Protein AF-M5BHX8-F1 (afdb_monomer)

Foldseek 3Di:
DVVVLVVLCQLLDPPHPLVVVLVVLVVLLVVLVVVLVVVVVVLVVLVVVLVVLVVVLVVLVVVLVVLCVVDPDQALVVLVVLLVVLVVVLVVVPDDPVVNVVSVVVNVVSVVNSVSNVCSVVSVVVSVVSVVVSVVSVVVNPDVVSVVSVVSSVVSVVSSVVSVVSNVVSVVD

Structure (mmCIF, N/CA/C/O backbone):
data_AF-M5BHX8-F1
#
_entry.id   AF-M5BHX8-F1
#
loop_
_atom_site.group_PDB
_atom_site.id
_atom_site.type_symbol
_atom_site.label_atom_id
_atom_site.label_alt_id
_atom_site.label_comp_id
_atom_site.label_asym_id
_atom_site.label_entity_id
_atom_site.label_seq_id
_atom_site.pdbx_PDB_ins_code
_atom_site.Cartn_x
_atom_site.Cartn_y
_atom_site.Cartn_z
_atom_site.occupancy
_atom_site.B_iso_or_equiv
_atom_site.auth_seq_id
_atom_site.auth_comp_id
_atom_site.auth_asym_id
_atom_site.auth_atom_id
_atom_site.pdbx_PDB_model_num
ATOM 1 N N . MET A 1 1 ? 40.281 -12.909 -56.634 1.00 53.28 1 MET A N 1
ATOM 2 C CA . MET A 1 1 ? 40.437 -12.473 -55.226 1.00 53.28 1 MET A CA 1
ATOM 3 C C . MET A 1 1 ? 40.506 -10.954 -55.082 1.00 53.28 1 MET A C 1
ATOM 5 O O . MET A 1 1 ? 39.699 -10.431 -54.333 1.00 53.28 1 MET A O 1
ATOM 9 N N . GLN A 1 2 ? 41.358 -10.223 -55.818 1.00 57.16 2 GLN A N 1
ATOM 10 C CA . GLN A 1 2 ? 41.473 -8.758 -55.655 1.00 57.16 2 GLN A CA 1
ATOM 11 C C . GLN A 1 2 ? 40.186 -7.947 -55.938 1.00 57.16 2 GLN A C 1
ATOM 13 O O . GLN A 1 2 ? 39.950 -6.956 -55.253 1.00 57.16 2 GLN A O 1
ATOM 18 N N . SER A 1 3 ? 39.331 -8.357 -56.887 1.00 64.75 3 SER A N 1
ATOM 19 C CA . SER A 1 3 ? 38.063 -7.645 -57.154 1.00 64.75 3 SER A CA 1
ATOM 20 C C . SER A 1 3 ? 37.048 -7.775 -56.017 1.00 64.75 3 SER A C 1
ATOM 22 O O . SER A 1 3 ? 36.462 -6.774 -55.636 1.00 64.75 3 SER A O 1
ATOM 24 N N . ALA A 1 4 ? 36.906 -8.963 -55.419 1.00 64.88 4 ALA A N 1
ATOM 25 C CA . ALA A 1 4 ? 35.968 -9.201 -54.316 1.00 64.88 4 ALA A CA 1
ATOM 26 C C . ALA A 1 4 ? 36.364 -8.441 -53.036 1.00 64.88 4 ALA A C 1
ATOM 28 O O . ALA A 1 4 ? 35.507 -7.928 -52.324 1.00 64.88 4 ALA A O 1
ATOM 29 N N . VAL A 1 5 ? 37.671 -8.319 -52.770 1.00 63.72 5 VAL A N 1
ATOM 30 C CA . VAL A 1 5 ? 38.190 -7.516 -51.649 1.00 63.72 5 VAL A CA 1
ATOM 31 C C . VAL A 1 5 ? 37.932 -6.025 -51.890 1.00 63.72 5 VAL A C 1
ATOM 33 O O . VAL A 1 5 ? 37.442 -5.340 -50.998 1.00 63.72 5 VAL A O 1
ATOM 36 N N . LYS A 1 6 ? 38.164 -5.521 -53.111 1.00 64.94 6 LYS A N 1
ATOM 37 C CA . LYS A 1 6 ? 37.835 -4.131 -53.472 1.00 64.94 6 LYS A CA 1
ATOM 38 C C . LYS A 1 6 ? 36.339 -3.827 -53.377 1.00 64.94 6 LYS A C 1
ATOM 40 O O . LYS A 1 6 ? 35.988 -2.749 -52.912 1.00 64.94 6 LYS A O 1
ATOM 45 N N . GLU A 1 7 ? 35.477 -4.753 -53.784 1.00 66.69 7 GLU A N 1
ATOM 46 C CA . GLU A 1 7 ? 34.019 -4.620 -53.668 1.00 66.69 7 GLU A CA 1
ATOM 47 C C . GLU A 1 7 ? 33.567 -4.584 -52.203 1.00 66.69 7 GLU A C 1
ATOM 49 O O . GLU A 1 7 ? 32.780 -3.719 -51.827 1.00 66.69 7 GLU A O 1
ATOM 54 N N . LYS A 1 8 ? 34.137 -5.450 -51.352 1.00 64.75 8 LYS A N 1
ATOM 55 C CA . LYS A 1 8 ? 33.850 -5.484 -49.910 1.00 64.75 8 LYS A CA 1
ATOM 56 C C . LYS A 1 8 ? 34.345 -4.227 -49.185 1.00 64.75 8 LYS A C 1
ATOM 58 O O . LYS A 1 8 ? 33.646 -3.676 -48.340 1.00 64.75 8 LYS A O 1
ATOM 63 N N . ILE A 1 9 ? 35.516 -3.710 -49.556 1.00 65.12 9 ILE A N 1
ATOM 64 C CA . ILE A 1 9 ? 36.032 -2.434 -49.036 1.00 65.12 9 ILE A CA 1
ATOM 65 C C . ILE A 1 9 ? 35.182 -1.254 -49.535 1.00 65.12 9 ILE A C 1
ATOM 67 O O . ILE A 1 9 ? 34.925 -0.321 -48.776 1.00 65.12 9 ILE A O 1
ATOM 71 N N . ALA A 1 10 ? 34.697 -1.287 -50.781 1.00 66.75 10 ALA A N 1
ATOM 72 C CA . ALA A 1 10 ? 33.803 -0.261 -51.316 1.00 66.75 10 ALA A CA 1
ATOM 73 C C . ALA A 1 10 ? 32.434 -0.265 -50.614 1.00 66.75 10 ALA A C 1
ATOM 75 O O . ALA A 1 10 ? 31.911 0.807 -50.304 1.00 66.75 10 ALA A O 1
ATOM 76 N N . SER A 1 11 ? 31.886 -1.442 -50.286 1.00 65.94 11 SER A N 1
ATOM 77 C CA . SER A 1 11 ? 30.623 -1.556 -49.546 1.00 65.94 11 SER A CA 1
ATOM 78 C C . SER A 1 11 ? 30.734 -1.147 -48.073 1.00 65.94 11 SER A C 1
ATOM 80 O O . SER A 1 11 ? 29.753 -0.677 -47.500 1.00 65.94 11 SER A O 1
ATOM 82 N N . LEU A 1 12 ? 31.919 -1.306 -47.471 1.00 65.12 12 LEU A N 1
ATOM 83 C CA . LEU A 1 12 ? 32.250 -0.904 -46.093 1.00 65.12 12 LEU A CA 1
ATOM 84 C C . LEU A 1 12 ? 32.796 0.534 -45.988 1.00 65.12 12 LEU A C 1
ATOM 86 O O . LEU A 1 12 ? 33.006 1.042 -44.883 1.00 65.12 12 LEU A O 1
ATOM 90 N N . GLY A 1 13 ? 33.038 1.185 -47.129 1.00 64.69 13 GLY A N 1
ATOM 91 C CA . GLY A 1 13 ? 33.568 2.539 -47.225 1.00 64.69 13 GLY A CA 1
ATOM 92 C C . GLY A 1 13 ? 32.562 3.625 -46.828 1.00 64.69 13 GLY A C 1
ATOM 93 O O . GLY A 1 13 ? 31.383 3.377 -46.588 1.00 64.69 13 GLY A O 1
ATOM 94 N N . LYS A 1 14 ? 33.028 4.879 -46.795 1.00 60.38 14 LYS A N 1
ATOM 95 C CA . LYS A 1 14 ? 32.291 6.048 -46.265 1.00 60.38 14 LYS A CA 1
ATOM 96 C C . LYS A 1 14 ? 30.910 6.296 -46.909 1.00 60.38 14 LYS A C 1
ATOM 98 O O . LYS A 1 14 ? 30.052 6.872 -46.249 1.00 60.38 14 LYS A O 1
ATOM 103 N N . ASN A 1 15 ? 30.692 5.832 -48.140 1.00 65.38 15 ASN A N 1
ATOM 104 C CA . ASN A 1 15 ? 29.431 5.960 -48.888 1.00 65.38 15 ASN A CA 1
ATOM 105 C C . ASN A 1 15 ? 28.855 4.590 -49.304 1.00 65.38 15 ASN A C 1
ATOM 107 O O . ASN A 1 15 ? 28.114 4.504 -50.277 1.00 65.38 15 ASN A O 1
ATOM 111 N N . GLY A 1 16 ? 29.277 3.508 -48.646 1.00 71.75 16 GLY A N 1
ATOM 112 C CA . GLY A 1 16 ? 28.784 2.165 -48.930 1.00 71.75 16 GLY A CA 1
ATOM 113 C C . GLY A 1 16 ? 27.515 1.828 -48.134 1.00 71.75 16 GLY A C 1
ATOM 114 O O . GLY A 1 16 ? 27.295 2.404 -47.062 1.00 71.75 16 GLY A O 1
ATOM 115 N N . PRO A 1 17 ? 26.707 0.858 -48.599 1.00 77.19 17 PRO A N 1
ATOM 116 C CA . PRO A 1 17 ? 25.450 0.457 -47.959 1.00 77.19 17 PRO A CA 1
ATOM 117 C C . PRO A 1 17 ? 25.620 0.012 -46.496 1.00 77.19 17 PRO A C 1
ATOM 119 O O . PRO A 1 17 ? 24.718 0.198 -45.683 1.00 77.19 17 PRO A O 1
ATOM 122 N N . ALA A 1 18 ? 26.790 -0.512 -46.113 1.00 76.19 18 ALA A N 1
ATOM 123 C CA . ALA A 1 18 ? 27.065 -0.866 -44.720 1.00 76.19 18 ALA A CA 1
ATOM 124 C C . ALA A 1 18 ? 27.211 0.371 -43.813 1.00 76.19 18 ALA A C 1
ATOM 126 O O . ALA A 1 18 ? 26.825 0.335 -42.64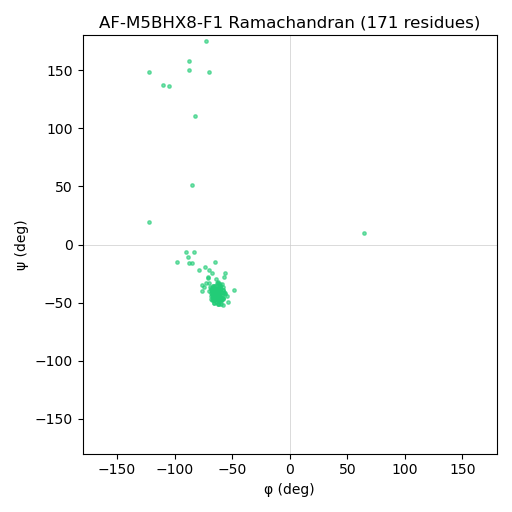4 1.00 76.19 18 ALA A O 1
ATOM 127 N N . ASN A 1 19 ? 27.739 1.485 -44.334 1.00 78.81 19 ASN A N 1
ATOM 128 C CA . ASN A 1 19 ? 27.863 2.726 -43.570 1.00 78.81 19 ASN A CA 1
ATOM 129 C C . ASN A 1 19 ? 26.517 3.457 -43.444 1.00 78.81 19 ASN A C 1
ATOM 131 O O . ASN A 1 19 ? 26.236 4.034 -42.395 1.00 78.81 19 ASN A O 1
ATOM 135 N N . GLU A 1 20 ? 25.668 3.389 -44.472 1.00 83.38 20 GLU A N 1
ATOM 136 C CA . GLU A 1 20 ? 24.277 3.860 -44.406 1.00 83.38 20 GLU A CA 1
ATOM 137 C C . GLU A 1 20 ? 23.491 3.073 -43.353 1.00 83.38 20 GLU A C 1
ATOM 139 O O . GLU A 1 20 ? 22.976 3.673 -42.408 1.00 83.38 20 GLU A O 1
ATOM 144 N N . ARG A 1 21 ? 23.539 1.733 -43.409 1.00 82.88 21 ARG A N 1
ATOM 145 C CA . ARG A 1 21 ? 22.916 0.855 -42.407 1.00 82.88 21 ARG A CA 1
ATOM 146 C C . ARG A 1 21 ? 23.416 1.140 -40.990 1.00 82.88 21 ARG A C 1
ATOM 148 O O . ARG A 1 21 ? 22.633 1.192 -40.047 1.00 82.88 21 ARG A O 1
ATOM 155 N N . ARG A 1 22 ? 24.717 1.378 -40.819 1.00 84.94 22 ARG A N 1
ATOM 156 C CA . ARG A 1 22 ? 25.302 1.762 -39.526 1.00 84.94 22 ARG A CA 1
ATOM 157 C C . ARG A 1 22 ? 24.765 3.102 -39.014 1.00 84.94 22 ARG A C 1
ATOM 159 O O . ARG A 1 22 ? 24.570 3.249 -37.808 1.00 84.94 22 ARG A O 1
ATOM 166 N N . ASN A 1 23 ? 24.572 4.088 -39.888 1.00 87.00 23 ASN A N 1
ATOM 167 C CA . ASN A 1 23 ? 24.034 5.393 -39.500 1.00 87.00 23 ASN A CA 1
ATOM 168 C C . ASN A 1 23 ? 22.552 5.296 -39.117 1.00 87.00 23 ASN A C 1
ATOM 170 O O . ASN A 1 23 ? 22.159 5.887 -38.114 1.00 87.00 23 ASN A O 1
ATOM 174 N N . GLU A 1 24 ? 21.766 4.501 -39.847 1.00 88.62 24 GLU A N 1
ATOM 175 C CA . GLU A 1 24 ? 20.374 4.186 -39.498 1.00 88.62 24 GLU A CA 1
ATOM 176 C C . GLU A 1 24 ? 20.280 3.511 -38.125 1.00 88.62 24 GLU A C 1
ATOM 178 O O . GLU A 1 24 ? 19.566 3.996 -37.249 1.00 88.62 24 GLU A O 1
ATOM 183 N N . LEU A 1 25 ? 21.074 2.457 -37.897 1.00 89.56 25 LEU A N 1
ATOM 184 C CA . LEU A 1 25 ? 21.119 1.731 -36.623 1.00 89.56 25 LEU A CA 1
ATOM 185 C C . LEU A 1 25 ? 21.537 2.631 -35.453 1.00 89.56 25 LEU A C 1
ATOM 187 O O . LEU A 1 25 ? 20.993 2.513 -34.359 1.00 89.56 25 LEU A O 1
ATOM 191 N N . LYS A 1 26 ? 22.475 3.563 -35.664 1.00 89.06 26 LYS A N 1
ATOM 192 C CA . LYS A 1 26 ? 22.836 4.563 -34.645 1.00 89.06 26 LYS A CA 1
ATOM 193 C C . LYS A 1 26 ? 21.691 5.529 -34.349 1.00 89.06 26 LYS A C 1
ATOM 195 O O . LYS A 1 26 ? 21.443 5.807 -33.181 1.00 89.06 26 LYS A O 1
ATOM 200 N N . GLY A 1 27 ? 20.996 6.013 -35.379 1.00 91.94 27 GLY A N 1
ATOM 201 C CA . GLY A 1 27 ? 19.834 6.885 -35.206 1.00 91.94 27 GLY A CA 1
ATOM 202 C C . GLY A 1 27 ? 18.703 6.193 -34.440 1.00 91.94 27 GLY A C 1
ATOM 203 O O . GLY A 1 27 ? 18.135 6.773 -33.514 1.00 91.94 27 GLY A O 1
ATOM 204 N N . GLU A 1 28 ? 18.427 4.929 -34.767 1.00 89.31 28 GLU A N 1
ATOM 205 C CA . GLU A 1 28 ? 17.451 4.101 -34.052 1.00 89.31 28 GLU A CA 1
ATOM 206 C C . GLU A 1 28 ? 17.885 3.854 -32.597 1.00 89.31 28 GLU A C 1
ATOM 208 O O . GLU A 1 28 ? 17.081 4.000 -31.678 1.00 89.31 28 GLU A O 1
ATOM 213 N N . LEU A 1 29 ? 19.171 3.579 -32.359 1.00 90.56 29 LEU A N 1
ATOM 214 C CA . LEU A 1 29 ? 19.727 3.385 -31.019 1.00 90.56 29 LEU A CA 1
ATOM 215 C C . LEU A 1 29 ? 19.643 4.650 -30.149 1.00 90.56 29 LEU A C 1
ATOM 217 O O . LEU A 1 29 ? 19.320 4.555 -28.964 1.00 90.56 29 LEU A O 1
ATOM 221 N N . ASP A 1 30 ? 19.911 5.831 -30.706 1.00 89.62 30 ASP A N 1
ATOM 222 C CA . ASP A 1 30 ? 19.802 7.097 -29.974 1.00 89.62 30 ASP A CA 1
ATOM 223 C C . ASP A 1 30 ? 18.338 7.445 -29.658 1.00 89.62 30 ASP A C 1
ATOM 225 O O . ASP A 1 30 ? 18.033 7.901 -28.550 1.00 89.62 30 ASP A O 1
ATOM 229 N N . SER A 1 31 ? 17.412 7.143 -30.575 1.00 88.38 31 SER A N 1
ATOM 230 C CA . SER A 1 31 ? 15.970 7.257 -30.323 1.00 88.38 31 SER A CA 1
ATOM 231 C C . SER A 1 31 ? 15.514 6.317 -29.199 1.00 88.38 31 SER A C 1
ATOM 233 O O . SER A 1 31 ? 14.896 6.766 -28.229 1.00 88.38 31 SER A O 1
ATOM 235 N N . LEU A 1 32 ? 15.911 5.040 -29.260 1.00 88.81 32 LEU A N 1
ATOM 236 C CA . LEU A 1 32 ? 15.611 4.040 -28.230 1.00 88.81 32 LEU A CA 1
ATOM 237 C C . LEU A 1 32 ? 16.210 4.416 -26.872 1.00 88.81 32 LEU A C 1
ATOM 239 O O . LEU A 1 32 ? 15.545 4.256 -25.853 1.00 88.81 32 LEU A O 1
ATOM 243 N N . ARG A 1 33 ? 17.427 4.972 -26.827 1.00 87.25 33 ARG A N 1
ATOM 244 C CA . ARG A 1 33 ? 18.031 5.474 -25.578 1.00 87.25 33 ARG A CA 1
ATOM 245 C C . ARG A 1 33 ? 17.212 6.588 -24.948 1.00 87.25 33 ARG A C 1
ATOM 247 O O . ARG A 1 33 ? 17.010 6.577 -23.735 1.00 87.25 33 ARG A O 1
ATOM 254 N N . SER A 1 34 ? 16.754 7.543 -25.755 1.00 86.56 34 SER A N 1
ATOM 255 C CA . SER A 1 34 ? 15.916 8.644 -25.277 1.00 86.56 34 SER A CA 1
ATOM 256 C C . SER A 1 34 ? 14.591 8.121 -24.708 1.00 86.56 34 SER A C 1
ATOM 258 O O . SER A 1 34 ? 14.218 8.453 -23.579 1.00 86.56 34 SER A O 1
ATOM 260 N N . GLN A 1 35 ? 13.935 7.209 -25.434 1.00 85.12 35 GLN A N 1
ATOM 261 C CA . GLN A 1 35 ? 12.700 6.556 -24.992 1.00 85.12 35 GLN A CA 1
ATOM 262 C C . GLN A 1 35 ? 12.903 5.753 -23.697 1.00 85.12 35 GLN A C 1
ATOM 264 O O . GLN A 1 35 ? 12.140 5.911 -22.744 1.00 85.12 35 GLN A O 1
ATOM 269 N N . GLN A 1 36 ? 13.973 4.958 -23.610 1.00 85.00 36 GLN A N 1
ATOM 270 C CA . GLN A 1 36 ? 14.317 4.186 -22.415 1.00 85.00 36 GLN A CA 1
ATOM 271 C C . GLN A 1 36 ? 14.617 5.080 -21.204 1.00 85.00 36 GLN A C 1
ATOM 273 O O . GLN A 1 36 ? 14.227 4.739 -20.088 1.00 85.00 36 GLN A O 1
ATOM 278 N N . ALA A 1 37 ? 15.285 6.224 -21.387 1.00 84.50 37 ALA A N 1
ATOM 279 C CA . ALA A 1 37 ? 15.579 7.152 -20.294 1.00 84.50 37 ALA A CA 1
ATOM 280 C C . ALA A 1 37 ? 14.300 7.770 -19.699 1.00 84.50 37 ALA A C 1
ATOM 282 O O . ALA A 1 37 ? 14.146 7.827 -18.471 1.00 84.50 37 ALA A O 1
ATOM 283 N N . GLY A 1 38 ? 13.360 8.179 -20.558 1.00 82.00 38 GLY A N 1
ATOM 284 C CA . GLY A 1 38 ? 12.045 8.666 -20.134 1.00 82.00 38 GLY A CA 1
ATOM 285 C C . GLY A 1 38 ? 11.230 7.579 -19.429 1.00 82.00 38 GLY A C 1
ATOM 286 O O . GLY A 1 38 ? 10.772 7.779 -18.300 1.00 82.00 38 GLY A O 1
ATOM 287 N N . ALA A 1 39 ? 11.136 6.395 -20.041 1.00 83.06 39 ALA A N 1
ATOM 288 C CA . ALA A 1 39 ? 10.411 5.252 -19.490 1.00 83.06 39 ALA A CA 1
ATOM 289 C C . ALA A 1 39 ? 10.981 4.799 -18.138 1.00 83.06 39 ALA A C 1
ATOM 291 O O . ALA A 1 39 ? 10.227 4.549 -17.201 1.00 83.06 39 ALA A O 1
ATOM 292 N N . LYS A 1 40 ? 12.312 4.766 -17.983 1.00 84.06 40 LYS A N 1
ATOM 293 C CA . LYS A 1 40 ? 12.973 4.416 -16.717 1.00 84.06 40 LYS A CA 1
ATOM 294 C C . LYS A 1 40 ? 12.634 5.399 -15.599 1.00 84.06 40 LYS A C 1
ATOM 296 O O . LYS A 1 40 ? 12.420 4.974 -14.469 1.00 84.06 40 LYS A O 1
ATOM 301 N N . THR A 1 41 ? 12.576 6.695 -15.898 1.00 86.00 41 THR A N 1
ATOM 302 C CA . THR A 1 41 ? 12.235 7.722 -14.902 1.00 86.00 41 THR A CA 1
ATOM 303 C C . THR A 1 41 ? 10.789 7.570 -14.434 1.00 86.00 41 THR A C 1
ATOM 305 O O . THR A 1 41 ? 10.535 7.565 -13.230 1.00 86.00 41 THR A O 1
ATOM 308 N N . SER A 1 42 ? 9.860 7.367 -15.376 1.00 86.50 42 SER A N 1
ATOM 309 C CA . SER A 1 42 ? 8.457 7.076 -15.058 1.00 86.50 42 SER A CA 1
ATOM 310 C C . SER A 1 42 ? 8.326 5.793 -14.232 1.00 86.50 42 SER A C 1
ATOM 312 O O . SER A 1 42 ? 7.731 5.794 -13.157 1.00 86.50 42 SER A O 1
ATOM 314 N N . ARG A 1 43 ? 8.995 4.716 -14.665 1.00 87.50 43 ARG A N 1
ATOM 315 C CA . ARG A 1 43 ? 8.999 3.416 -13.986 1.00 87.50 43 ARG A CA 1
ATOM 316 C C . ARG A 1 43 ? 9.500 3.514 -12.548 1.00 87.50 43 ARG A C 1
ATOM 318 O O . ARG A 1 43 ? 8.873 2.949 -11.660 1.00 87.50 43 ARG A O 1
ATOM 325 N N . THR A 1 44 ? 10.606 4.219 -12.305 1.00 89.12 44 THR A N 1
ATOM 326 C CA . THR A 1 44 ? 11.125 4.429 -10.944 1.00 89.12 44 THR A CA 1
ATOM 327 C C . THR A 1 44 ? 10.101 5.158 -10.078 1.00 89.12 44 THR A C 1
ATOM 329 O O . THR A 1 44 ? 9.815 4.704 -8.977 1.00 89.12 44 THR A O 1
ATOM 332 N N . ARG A 1 45 ? 9.474 6.221 -10.597 1.00 91.94 45 ARG A N 1
ATOM 333 C CA . ARG A 1 45 ? 8.435 6.962 -9.868 1.00 91.94 45 ARG A CA 1
ATOM 334 C C . ARG A 1 45 ? 7.234 6.079 -9.513 1.00 91.94 45 ARG A C 1
ATOM 336 O O . ARG A 1 45 ? 6.772 6.124 -8.377 1.00 91.94 45 ARG A O 1
ATOM 343 N N . ILE A 1 46 ? 6.758 5.269 -10.459 1.00 91.75 46 ILE A N 1
ATOM 344 C CA . ILE A 1 46 ? 5.647 4.331 -10.240 1.00 91.75 46 ILE A CA 1
ATOM 345 C C . ILE A 1 46 ? 6.037 3.265 -9.208 1.00 91.75 46 ILE A C 1
ATOM 347 O O . ILE A 1 46 ? 5.236 2.934 -8.340 1.00 91.75 46 ILE A O 1
ATOM 351 N N . LEU A 1 47 ? 7.268 2.744 -9.256 1.00 91.31 47 LEU A N 1
ATOM 352 C CA . LEU A 1 47 ? 7.770 1.776 -8.274 1.00 91.31 47 LEU A CA 1
ATOM 353 C C . LEU A 1 47 ? 7.859 2.369 -6.863 1.00 91.31 47 LEU A C 1
ATOM 355 O O . LEU A 1 47 ? 7.497 1.691 -5.900 1.00 91.31 47 LEU A O 1
ATOM 359 N N . ASP A 1 48 ? 8.308 3.617 -6.738 1.00 94.56 48 ASP A N 1
ATOM 360 C CA . ASP A 1 48 ? 8.376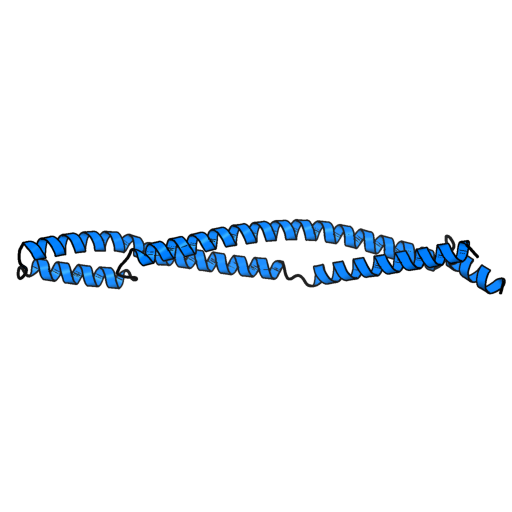 4.316 -5.455 1.00 94.56 48 ASP A CA 1
ATOM 361 C C . ASP A 1 48 ? 6.970 4.560 -4.880 1.00 94.56 48 ASP A C 1
ATOM 363 O O . ASP A 1 48 ? 6.724 4.281 -3.702 1.00 94.56 48 ASP A O 1
ATOM 367 N N . GLU A 1 49 ? 6.017 4.997 -5.714 1.00 94.50 49 GLU A N 1
ATOM 368 C CA . GLU A 1 49 ? 4.611 5.159 -5.314 1.00 94.50 49 GLU A CA 1
ATOM 369 C C . GLU A 1 49 ? 3.979 3.816 -4.924 1.00 94.50 49 GLU A C 1
ATOM 371 O O . GLU A 1 49 ? 3.330 3.709 -3.882 1.00 94.50 49 GLU A O 1
ATOM 376 N N . LEU A 1 50 ? 4.225 2.766 -5.712 1.00 95.44 50 LEU A N 1
ATOM 377 C CA . LEU A 1 50 ? 3.756 1.412 -5.440 1.00 95.44 50 LEU A CA 1
ATOM 378 C C . LEU A 1 50 ? 4.268 0.912 -4.088 1.00 95.44 50 LEU A C 1
ATOM 380 O O . LEU A 1 50 ? 3.494 0.357 -3.306 1.00 95.44 50 LEU A O 1
ATOM 384 N N . LYS A 1 51 ? 5.559 1.106 -3.803 1.00 9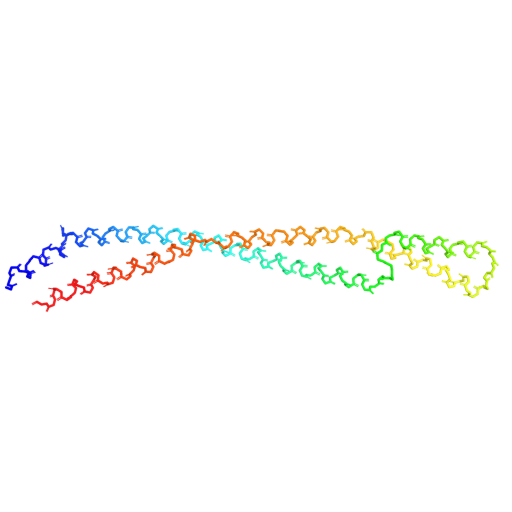5.12 51 LYS A N 1
ATOM 385 C CA . LYS A 1 51 ? 6.167 0.696 -2.537 1.00 95.12 51 LYS A CA 1
ATOM 386 C C . LYS A 1 51 ? 5.552 1.453 -1.363 1.00 95.12 51 LYS A C 1
ATOM 388 O O . LYS A 1 51 ? 5.153 0.827 -0.383 1.00 95.12 51 LYS A O 1
ATOM 393 N N . SER A 1 52 ? 5.414 2.773 -1.482 1.00 95.75 52 SER A N 1
ATOM 394 C CA . SER A 1 52 ? 4.801 3.604 -0.444 1.00 95.75 52 SER A CA 1
ATOM 395 C C . SER A 1 52 ? 3.354 3.184 -0.153 1.00 95.75 52 SER A C 1
ATOM 397 O O . SER A 1 52 ? 3.001 2.964 1.008 1.00 95.75 52 SER A O 1
ATOM 399 N N . LEU A 1 53 ? 2.541 2.967 -1.193 1.00 95.88 53 LEU A N 1
ATOM 400 C CA . LEU A 1 53 ? 1.159 2.501 -1.048 1.00 95.88 53 LEU A CA 1
ATOM 401 C C . LEU A 1 53 ? 1.074 1.095 -0.448 1.00 95.88 53 LEU A C 1
ATOM 403 O O . LEU A 1 53 ? 0.183 0.826 0.356 1.00 95.88 53 LEU A O 1
ATOM 407 N N . GLN A 1 54 ? 1.983 0.188 -0.813 1.00 94.94 54 GLN A N 1
ATOM 408 C CA . GLN A 1 54 ? 2.035 -1.155 -0.232 1.00 94.94 54 GLN A CA 1
ATOM 409 C C . GLN A 1 54 ? 2.348 -1.118 1.265 1.00 94.94 54 GLN A C 1
ATOM 411 O O . GLN A 1 54 ? 1.676 -1.805 2.036 1.00 94.94 54 GLN A O 1
ATOM 416 N N . GLU A 1 55 ? 3.322 -0.308 1.682 1.00 96.31 55 GLU A N 1
ATOM 417 C CA . GLU A 1 55 ? 3.676 -0.127 3.094 1.00 96.31 55 GLU A CA 1
ATOM 418 C C . GLU A 1 55 ? 2.516 0.497 3.885 1.00 96.31 55 GLU A C 1
ATOM 420 O O . GLU A 1 55 ? 2.151 -0.006 4.953 1.00 96.31 55 GLU A O 1
ATOM 425 N N . GLU A 1 56 ? 1.875 1.537 3.341 1.00 94.69 56 GLU A N 1
ATOM 426 C CA . GLU A 1 56 ? 0.707 2.167 3.960 1.00 94.69 56 GLU A CA 1
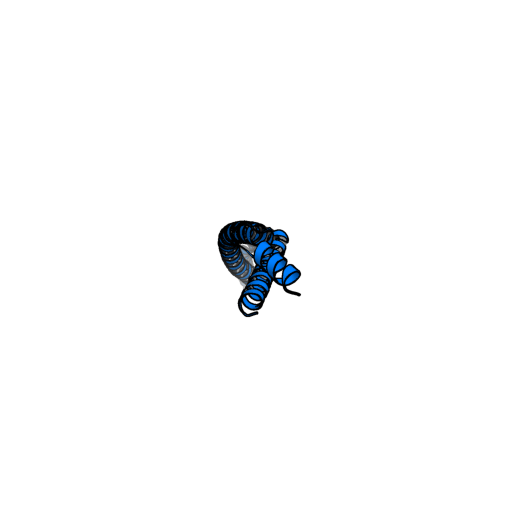ATOM 427 C C . GLU A 1 56 ? -0.464 1.183 4.086 1.00 94.69 56 GLU A C 1
ATOM 429 O O . GLU A 1 56 ? -1.072 1.060 5.153 1.00 94.69 56 GLU A O 1
ATOM 434 N N . ASN A 1 57 ? -0.766 0.441 3.019 1.00 96.38 57 ASN A N 1
ATOM 435 C CA . ASN A 1 57 ? -1.850 -0.533 3.014 1.00 96.38 57 ASN A CA 1
ATOM 436 C C . ASN A 1 57 ? -1.582 -1.677 3.999 1.00 96.38 57 ASN A C 1
ATOM 438 O O . ASN A 1 57 ? -2.465 -2.070 4.759 1.00 96.38 57 ASN A O 1
ATOM 442 N N . GLN A 1 58 ? -0.345 -2.180 4.056 1.00 96.50 58 GLN A N 1
ATOM 443 C CA . GLN A 1 58 ? 0.037 -3.206 5.023 1.00 96.50 58 GLN A CA 1
ATOM 444 C C . GLN A 1 58 ? -0.104 -2.702 6.462 1.00 96.50 58 GLN A C 1
ATOM 446 O O . GLN A 1 58 ? -0.564 -3.449 7.330 1.00 96.50 58 GLN A O 1
ATOM 451 N N . LYS A 1 59 ? 0.269 -1.444 6.722 1.00 96.50 59 LYS A N 1
ATOM 452 C CA . LYS A 1 59 ? 0.081 -0.815 8.029 1.00 96.50 59 LYS A CA 1
ATOM 453 C C . LYS A 1 59 ? -1.405 -0.731 8.388 1.00 96.50 59 LYS A C 1
ATOM 455 O O . LYS A 1 59 ? -1.784 -1.242 9.436 1.00 96.50 59 LYS A O 1
ATOM 460 N N . LYS A 1 60 ? -2.250 -0.201 7.496 1.00 95.44 60 LYS A N 1
ATOM 461 C CA . LYS A 1 60 ? -3.710 -0.127 7.702 1.00 95.44 60 LYS A CA 1
ATOM 462 C C . LYS A 1 60 ? -4.327 -1.502 7.968 1.00 95.44 60 LYS A C 1
ATOM 464 O O . LYS A 1 60 ? -5.130 -1.637 8.882 1.00 95.44 60 LYS A O 1
ATOM 469 N N . ILE A 1 61 ? -3.919 -2.537 7.230 1.00 95.75 61 ILE A N 1
ATOM 470 C CA . ILE A 1 61 ? -4.390 -3.914 7.454 1.00 95.75 61 ILE A CA 1
ATOM 471 C C . ILE A 1 61 ? -4.021 -4.402 8.859 1.00 95.75 61 ILE A C 1
ATOM 473 O O . ILE A 1 61 ? -4.872 -4.961 9.550 1.00 95.75 61 ILE A O 1
ATOM 477 N N . LYS A 1 62 ? -2.771 -4.198 9.294 1.00 96.88 62 LYS A N 1
ATOM 478 C CA . LYS A 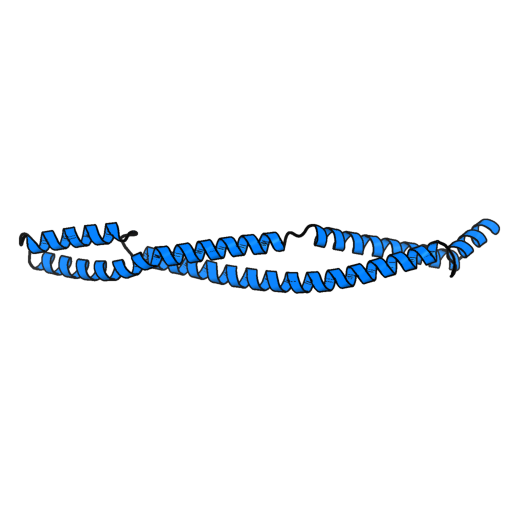1 62 ? -2.323 -4.593 10.639 1.00 96.88 62 LYS A CA 1
ATOM 479 C C . LYS A 1 62 ? -3.072 -3.826 11.728 1.00 96.88 62 LYS A C 1
ATOM 481 O O . LYS A 1 62 ? -3.507 -4.442 12.698 1.00 96.88 62 LYS A O 1
ATOM 486 N N . ASP A 1 63 ? -3.253 -2.522 11.549 1.00 93.88 63 ASP A N 1
ATOM 487 C CA . ASP A 1 63 ? -3.964 -1.661 12.495 1.00 93.88 63 ASP A CA 1
ATOM 488 C C . ASP A 1 63 ? -5.444 -2.072 12.609 1.00 93.88 63 ASP A C 1
ATOM 490 O O . ASP A 1 63 ? -5.949 -2.255 13.720 1.00 93.88 63 ASP A O 1
ATOM 494 N N . LEU A 1 64 ? -6.112 -2.344 11.481 1.00 93.94 64 LEU A N 1
ATOM 495 C CA . LEU A 1 64 ? -7.488 -2.848 11.452 1.00 93.94 64 LEU A CA 1
ATOM 496 C C . LEU A 1 64 ? -7.596 -4.229 12.116 1.00 93.94 64 LEU A C 1
ATOM 498 O O . LEU A 1 64 ? -8.504 -4.468 12.910 1.00 93.94 64 LEU A O 1
ATOM 502 N N . GLN A 1 65 ? -6.669 -5.151 11.836 1.00 93.44 65 GLN A N 1
ATOM 503 C CA . GLN A 1 65 ? -6.642 -6.472 12.477 1.00 93.44 65 GLN A CA 1
ATOM 504 C C . GLN A 1 65 ? -6.426 -6.370 13.991 1.00 93.44 65 GLN A C 1
ATOM 506 O O . GLN A 1 65 ? -7.114 -7.049 14.756 1.00 93.44 65 GLN A O 1
ATOM 511 N N . ALA A 1 66 ? -5.518 -5.499 14.436 1.00 93.62 66 ALA A N 1
ATOM 512 C CA . ALA A 1 66 ? -5.279 -5.247 15.851 1.00 93.62 66 ALA A CA 1
ATOM 513 C C . ALA A 1 66 ? -6.517 -4.648 16.534 1.00 93.62 66 ALA A C 1
ATOM 515 O O . ALA A 1 66 ? -6.860 -5.050 17.647 1.00 93.62 66 ALA A O 1
ATOM 516 N N . SER A 1 67 ? -7.218 -3.728 15.870 1.00 91.19 67 SER A N 1
ATOM 517 C CA . SER A 1 67 ? -8.457 -3.139 16.382 1.00 91.19 67 SER A CA 1
ATOM 518 C C . SER A 1 67 ? -9.596 -4.159 16.438 1.00 91.19 67 SER A C 1
ATOM 520 O O . SER A 1 67 ? -10.273 -4.257 17.462 1.00 91.19 67 SER A O 1
ATOM 522 N N . LYS A 1 68 ? -9.745 -4.999 15.407 1.00 90.31 68 LYS A N 1
ATOM 523 C CA . LYS A 1 68 ? -10.694 -6.125 15.391 1.00 90.31 68 LYS A CA 1
ATOM 524 C C . LYS A 1 68 ? -10.415 -7.153 16.485 1.00 90.31 68 LYS A C 1
ATOM 526 O O . LYS A 1 68 ? -11.356 -7.713 17.030 1.00 90.31 68 LYS A O 1
ATOM 531 N N . GLY A 1 69 ? -9.148 -7.391 16.826 1.00 90.31 69 GLY A N 1
ATOM 532 C CA . GLY A 1 69 ? -8.764 -8.298 17.913 1.00 90.31 69 GLY A CA 1
ATOM 533 C C . GLY A 1 69 ? -9.092 -7.773 19.316 1.00 90.31 69 GLY A C 1
ATOM 534 O O . GLY A 1 69 ? -9.205 -8.565 20.248 1.00 90.31 69 GLY A O 1
ATOM 535 N N . LYS A 1 70 ? -9.260 -6.453 19.481 1.00 88.94 70 LYS A N 1
ATOM 536 C CA . LYS A 1 70 ? -9.595 -5.817 20.769 1.00 88.94 70 LYS A CA 1
ATOM 537 C C . LYS A 1 70 ? -11.095 -5.753 21.047 1.00 88.94 70 LYS A C 1
ATOM 539 O O . LYS A 1 70 ? -11.477 -5.484 22.184 1.00 88.94 70 LYS A O 1
ATOM 544 N N . VAL A 1 71 ? -11.937 -5.949 20.034 1.00 89.69 71 VAL A N 1
ATOM 545 C CA . VAL A 1 71 ? -13.394 -5.887 20.181 1.00 89.69 71 VAL A CA 1
ATOM 546 C C . VAL A 1 71 ? -14.001 -7.285 20.173 1.00 89.69 71 VAL A C 1
ATOM 548 O O . VAL A 1 71 ? -13.639 -8.142 19.373 1.00 89.69 71 VAL A O 1
ATOM 551 N N . THR A 1 72 ? -14.948 -7.518 21.077 1.00 88.31 72 THR A N 1
ATOM 552 C CA . THR A 1 72 ? -15.655 -8.802 21.180 1.00 88.31 72 THR A CA 1
ATOM 553 C C . THR A 1 72 ? -16.674 -8.981 20.055 1.00 88.31 72 THR A C 1
ATOM 555 O O . THR A 1 72 ? -16.843 -10.080 19.534 1.00 88.31 72 THR A O 1
ATOM 558 N N . TYR A 1 73 ? -17.328 -7.888 19.661 1.00 89.81 73 TYR A N 1
ATOM 559 C CA . TYR A 1 73 ? -18.344 -7.859 18.616 1.00 89.81 73 TYR A CA 1
ATOM 560 C C . TYR A 1 73 ? -17.802 -7.134 17.389 1.00 89.81 73 TYR A C 1
ATOM 562 O O . TYR A 1 73 ? -17.127 -6.112 17.507 1.00 89.81 73 TYR A O 1
ATOM 570 N N . LYS A 1 74 ? -18.081 -7.688 16.209 1.00 85.19 74 LYS A N 1
ATOM 571 C CA . LYS A 1 74 ? -17.498 -7.228 14.940 1.00 85.19 74 LYS A CA 1
ATOM 572 C C . LYS A 1 74 ? -18.413 -6.288 14.164 1.00 85.19 74 LYS A C 1
ATOM 574 O O . LYS A 1 74 ? -17.942 -5.640 13.238 1.00 85.19 74 LYS A O 1
ATOM 579 N N . THR A 1 75 ? -19.692 -6.229 14.526 1.00 89.06 75 THR A N 1
ATOM 580 C CA . THR A 1 75 ? -20.686 -5.371 13.881 1.00 89.06 75 THR A CA 1
ATOM 581 C C . THR A 1 75 ? -21.324 -4.442 14.906 1.00 89.06 75 THR A C 1
ATOM 583 O O . THR A 1 75 ? -21.462 -4.786 16.082 1.00 89.06 75 THR A O 1
ATOM 586 N N . VAL A 1 76 ? -21.716 -3.249 14.457 1.00 90.94 76 VAL A N 1
ATOM 587 C CA . VAL A 1 76 ? -22.410 -2.265 15.302 1.00 90.94 76 VAL A CA 1
ATOM 588 C C . VAL A 1 76 ? -23.726 -2.844 15.823 1.00 90.94 76 VAL A C 1
ATOM 590 O O . VAL A 1 76 ? -24.062 -2.664 16.989 1.00 90.94 76 VAL A O 1
ATOM 593 N N . GLN A 1 77 ? -24.428 -3.609 14.984 1.00 91.75 77 GLN A N 1
ATOM 594 C CA . GLN A 1 77 ? -25.690 -4.251 15.338 1.00 91.75 77 GLN A CA 1
ATOM 595 C C . GLN A 1 77 ? -25.530 -5.258 16.483 1.00 91.75 77 GLN A C 1
ATOM 597 O O . GLN A 1 77 ? -26.350 -5.267 17.399 1.00 91.75 77 GLN A O 1
ATOM 602 N N . ASP A 1 78 ? -24.473 -6.072 16.473 1.00 92.56 78 ASP A N 1
ATOM 603 C CA . ASP A 1 78 ? -24.217 -7.031 17.552 1.00 92.56 78 ASP A CA 1
ATOM 604 C C . ASP A 1 78 ? -23.900 -6.323 18.874 1.00 92.56 78 ASP A C 1
ATOM 606 O O . ASP A 1 78 ? -24.406 -6.720 19.927 1.00 92.56 78 ASP A O 1
ATOM 610 N N . VAL A 1 79 ? -23.112 -5.240 18.817 1.00 93.62 79 VAL A N 1
ATOM 611 C CA . VAL A 1 79 ? -22.828 -4.396 19.989 1.00 93.62 79 VAL A CA 1
ATOM 612 C C . VAL A 1 79 ? -24.127 -3.813 20.550 1.00 93.62 79 VAL A C 1
ATOM 614 O O . VAL A 1 79 ? -24.380 -3.924 21.750 1.00 93.62 79 VAL A O 1
ATOM 617 N N . ASP A 1 80 ? -24.971 -3.240 19.691 1.00 93.75 80 ASP A N 1
ATOM 618 C CA . ASP A 1 80 ? -26.233 -2.609 20.087 1.00 93.75 80 ASP A CA 1
ATOM 619 C C . ASP A 1 80 ? -27.224 -3.623 20.675 1.00 93.75 80 ASP A C 1
ATOM 621 O O . ASP A 1 80 ? -27.868 -3.350 21.690 1.00 93.75 80 ASP A O 1
ATOM 625 N N . ASN A 1 81 ? -27.313 -4.822 20.096 1.00 96.12 81 ASN A N 1
ATOM 626 C CA . ASN A 1 81 ? -28.151 -5.901 20.619 1.00 96.12 81 ASN A CA 1
ATOM 627 C C . ASN A 1 81 ? -27.703 -6.347 22.017 1.00 96.12 81 ASN A C 1
ATOM 629 O O . ASN A 1 81 ? -28.540 -6.535 22.903 1.00 96.12 81 ASN A O 1
ATOM 633 N N . GLN A 1 82 ? -26.392 -6.489 22.237 1.00 95.31 82 GLN A N 1
ATOM 634 C CA . GLN A 1 82 ? -25.866 -6.874 23.543 1.00 95.31 82 GLN A CA 1
ATOM 635 C C . GLN A 1 82 ? -26.063 -5.771 24.590 1.00 95.31 82 GLN A C 1
ATOM 637 O O . GLN A 1 82 ? -26.410 -6.079 25.731 1.00 95.31 82 GLN A O 1
ATOM 642 N N . ILE A 1 83 ? -25.881 -4.500 24.213 1.00 95.19 83 ILE A N 1
ATOM 643 C CA . ILE A 1 83 ? -26.158 -3.358 25.095 1.00 95.19 83 ILE A CA 1
ATOM 644 C C . ILE A 1 83 ? -27.620 -3.390 25.541 1.00 95.19 83 ILE A 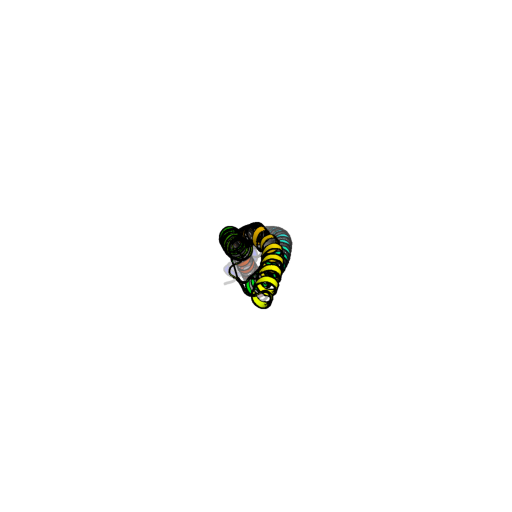C 1
ATOM 646 O O . ILE A 1 83 ? -27.872 -3.412 26.742 1.00 95.19 83 ILE A O 1
ATOM 650 N N . ARG A 1 84 ? -28.572 -3.496 24.603 1.00 96.25 84 ARG A N 1
ATOM 651 C CA . ARG A 1 84 ? -30.011 -3.553 24.923 1.00 96.25 84 ARG A CA 1
ATOM 652 C C . ARG A 1 84 ? -30.359 -4.721 25.840 1.00 96.25 84 ARG A C 1
ATOM 654 O O . ARG A 1 84 ? -31.178 -4.577 26.743 1.00 96.25 84 ARG A O 1
ATOM 661 N N . LYS A 1 85 ? -29.735 -5.882 25.622 1.00 94.81 85 LYS A N 1
ATOM 662 C CA . LYS A 1 85 ? -29.931 -7.062 26.472 1.00 94.81 85 LYS A CA 1
ATOM 663 C C . LYS A 1 85 ? -29.485 -6.799 27.911 1.00 94.81 85 LYS A C 1
ATOM 665 O O . LYS A 1 85 ? -30.228 -7.117 28.832 1.00 94.81 85 LYS A O 1
ATOM 670 N N . LEU A 1 86 ? -28.293 -6.230 28.101 1.00 94.44 86 LEU A N 1
ATOM 671 C CA . LEU A 1 86 ? -27.774 -5.906 29.433 1.00 94.44 86 LEU A CA 1
ATOM 672 C C . LEU A 1 86 ? -28.587 -4.790 30.101 1.00 94.44 86 LEU A C 1
ATOM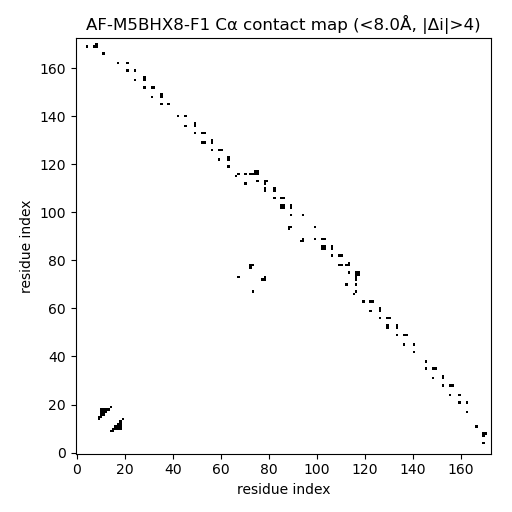 674 O O . LEU A 1 86 ? -28.879 -4.896 31.287 1.00 94.44 86 LEU A O 1
ATOM 678 N N . GLU A 1 87 ? -28.995 -3.763 29.350 1.00 94.38 87 GLU A N 1
ATOM 679 C CA . GLU A 1 87 ? -29.851 -2.678 29.851 1.00 94.38 87 GLU A CA 1
ATOM 680 C C . GLU A 1 87 ? -31.198 -3.233 30.346 1.00 94.38 87 GLU A C 1
ATOM 682 O O . GLU A 1 87 ? -31.573 -2.980 31.487 1.00 94.38 87 GLU A O 1
ATOM 687 N N . SER A 1 88 ? -31.854 -4.105 29.572 1.00 94.69 88 SER A N 1
ATOM 688 C CA . SER A 1 88 ? -33.106 -4.759 29.984 1.00 94.69 88 SER A CA 1
ATOM 689 C C . SER A 1 88 ? -32.949 -5.642 31.231 1.00 94.69 88 SER A C 1
ATOM 691 O O . SER A 1 88 ? -33.839 -5.679 32.081 1.00 94.69 88 SER A O 1
ATOM 693 N N . GLN A 1 89 ? -31.820 -6.345 31.373 1.00 91.62 89 GLN A N 1
ATOM 694 C CA . GLN A 1 89 ? -31.544 -7.164 32.557 1.00 91.62 89 GLN A CA 1
ATOM 695 C C . GLN A 1 89 ? -31.344 -6.310 33.814 1.00 91.62 89 GLN A C 1
ATOM 697 O O . GLN A 1 89 ? -31.865 -6.663 34.872 1.00 91.62 89 GLN A O 1
ATOM 702 N N . VAL A 1 90 ? -30.652 -5.175 33.693 1.00 92.44 90 VAL A N 1
ATOM 703 C CA . VAL A 1 90 ? -30.484 -4.210 34.787 1.00 92.44 90 VAL A CA 1
ATOM 704 C C . VAL A 1 90 ? -31.830 -3.582 35.163 1.00 92.44 90 VAL A C 1
ATOM 706 O O . VAL A 1 90 ? -32.203 -3.598 36.332 1.00 92.44 90 VAL A O 1
ATOM 709 N N . GLU A 1 91 ? -32.604 -3.116 34.179 1.00 91.69 91 GLU A N 1
ATOM 710 C CA . GLU A 1 91 ? -33.919 -2.493 34.398 1.00 91.69 91 GLU A CA 1
ATOM 711 C C . GLU A 1 91 ? -34.942 -3.440 35.033 1.00 91.69 91 GLU A C 1
ATOM 713 O O . GLU A 1 91 ? -35.782 -3.006 35.819 1.00 91.69 91 GLU A O 1
ATOM 718 N N . SER A 1 92 ? -34.862 -4.741 34.738 1.00 92.69 92 SER A N 1
ATOM 719 C CA . SER A 1 92 ? -35.753 -5.740 35.337 1.00 92.69 92 SER A CA 1
ATOM 720 C C . SER A 1 92 ? -35.571 -5.901 36.852 1.00 92.69 92 SER A C 1
ATOM 722 O O . SER A 1 92 ? -36.417 -6.510 37.507 1.00 92.69 92 SER A O 1
ATOM 724 N N . GLY A 1 93 ? -34.465 -5.395 37.416 1.00 86.75 93 GLY A N 1
ATOM 725 C CA . GLY A 1 93 ? -34.174 -5.459 38.848 1.00 86.75 93 GLY A CA 1
ATOM 726 C C . GLY A 1 93 ? -33.971 -6.879 39.391 1.00 86.75 93 GLY A C 1
ATOM 727 O O . GLY A 1 93 ? -33.906 -7.067 40.604 1.00 86.75 93 GLY A O 1
ATOM 728 N N . SER A 1 94 ? -33.871 -7.895 38.525 1.00 86.12 94 SER A N 1
ATOM 729 C CA . SER A 1 94 ? -33.723 -9.296 38.937 1.00 86.12 94 SER A CA 1
ATOM 730 C C . SER A 1 94 ? -32.277 -9.692 39.259 1.00 86.12 94 SER A C 1
ATOM 732 O O . SER A 1 94 ? -32.029 -10.824 39.677 1.00 86.12 94 SER A O 1
ATOM 734 N N . MET A 1 95 ? -31.309 -8.804 39.011 1.00 90.25 95 MET A N 1
ATOM 735 C CA . MET A 1 95 ? -29.879 -9.063 39.193 1.00 90.25 95 MET A CA 1
ATOM 736 C C . MET A 1 95 ? -29.430 -8.754 40.621 1.00 90.25 95 MET A C 1
ATOM 738 O O . MET A 1 95 ? -29.938 -7.851 41.281 1.00 90.25 95 MET A O 1
ATOM 742 N N . LYS A 1 96 ? -28.414 -9.474 41.105 1.00 93.88 96 LYS A N 1
ATOM 743 C CA . LYS A 1 96 ? -27.754 -9.096 42.363 1.00 93.88 96 LYS A CA 1
ATOM 744 C C . LYS A 1 96 ? -26.955 -7.808 42.144 1.00 93.88 96 LYS A C 1
ATOM 746 O O . LYS A 1 96 ? -26.337 -7.652 41.097 1.00 93.88 96 LYS A O 1
ATOM 751 N N . ILE A 1 97 ? -26.831 -6.961 43.169 1.00 91.19 97 ILE A N 1
ATOM 752 C CA . ILE A 1 97 ? -26.077 -5.685 43.117 1.00 91.19 97 ILE A CA 1
ATOM 753 C C . ILE A 1 97 ? -24.664 -5.851 42.515 1.00 91.19 97 ILE A C 1
ATOM 755 O O . ILE A 1 97 ? -24.183 -5.014 41.751 1.00 91.19 97 ILE A O 1
ATOM 759 N N . ALA A 1 98 ? -23.976 -6.952 42.836 1.00 93.62 98 ALA A N 1
ATOM 760 C CA . ALA A 1 98 ? -22.649 -7.245 42.286 1.00 93.62 98 ALA A CA 1
ATOM 761 C C . ALA A 1 98 ? -22.668 -7.519 40.769 1.00 93.62 98 ALA A C 1
ATOM 763 O O . ALA A 1 98 ? -21.736 -7.137 40.061 1.00 93.62 98 ALA A O 1
ATOM 764 N N . GLU A 1 99 ? -23.707 -8.190 40.277 1.00 92.62 99 GLU A N 1
ATOM 765 C CA . GLU A 1 99 ? -23.897 -8.512 38.861 1.00 92.62 99 GLU A CA 1
ATOM 766 C C . GLU A 1 99 ? -24.369 -7.280 38.089 1.00 92.62 99 GLU A C 1
ATOM 768 O O . GLU A 1 99 ? -23.853 -7.012 37.010 1.00 92.62 99 GLU A O 1
ATOM 773 N N . GLU A 1 100 ? -25.263 -6.485 38.674 1.00 92.06 100 GLU A N 1
ATOM 774 C CA . GLU A 1 100 ? -25.727 -5.212 38.119 1.00 92.06 100 GLU A CA 1
ATOM 775 C C . GLU A 1 100 ? -24.552 -4.251 37.888 1.00 92.06 100 GLU A C 1
ATOM 777 O O . GLU A 1 100 ? -24.364 -3.720 36.795 1.00 92.06 100 GLU A O 1
ATOM 782 N N . LYS A 1 101 ? -23.662 -4.118 38.880 1.00 94.44 101 LYS A N 1
ATOM 783 C CA . LYS A 1 101 ? -22.443 -3.311 38.743 1.00 94.44 101 LYS A CA 1
ATOM 784 C C . LYS A 1 101 ? -21.525 -3.815 37.623 1.00 94.44 101 LYS A C 1
ATOM 786 O O . LYS A 1 101 ? -20.885 -3.007 36.951 1.00 94.44 101 LYS A O 1
ATOM 791 N N . ARG A 1 102 ? -21.435 -5.135 37.413 1.00 94.31 102 ARG A N 1
ATOM 792 C CA . ARG A 1 102 ? -20.679 -5.709 36.285 1.00 94.31 102 ARG A CA 1
ATOM 793 C C . ARG A 1 102 ? -21.358 -5.402 34.953 1.00 94.31 102 ARG A C 1
ATOM 795 O O . ARG A 1 102 ? -20.686 -4.896 34.066 1.00 94.31 102 ARG A O 1
ATOM 802 N N . ALA A 1 103 ? -22.670 -5.601 34.849 1.00 94.25 103 ALA A N 1
ATOM 803 C CA . ALA A 1 103 ? -23.435 -5.299 33.644 1.00 94.25 103 ALA A CA 1
ATOM 804 C C . ALA A 1 103 ? -23.306 -3.821 33.233 1.00 94.25 103 ALA A C 1
ATOM 806 O O . ALA A 1 103 ? -23.069 -3.529 32.065 1.00 94.25 103 ALA A O 1
ATOM 807 N N . LEU A 1 104 ? -23.357 -2.885 34.188 1.00 93.94 104 LEU A N 1
ATOM 808 C CA . LEU A 1 104 ? -23.142 -1.455 33.928 1.00 93.94 104 LEU A CA 1
ATOM 809 C C . LEU A 1 104 ? -21.726 -1.141 33.410 1.00 93.94 104 LEU A C 1
ATOM 811 O O . LEU A 1 104 ? -21.552 -0.314 32.505 1.00 93.94 104 LEU A O 1
ATOM 815 N N . ASN A 1 105 ? -20.705 -1.815 33.949 1.00 95.19 105 ASN A N 1
ATOM 816 C CA . ASN A 1 105 ? -19.338 -1.696 33.440 1.00 95.19 105 ASN A CA 1
ATOM 817 C C . ASN A 1 105 ? -19.224 -2.251 32.015 1.00 95.19 105 ASN A C 1
ATOM 819 O O . ASN A 1 105 ? -18.621 -1.600 31.158 1.00 95.19 105 ASN A O 1
ATOM 823 N N . ASP A 1 106 ? -19.837 -3.403 31.750 1.00 94.31 106 ASP A N 1
ATOM 824 C CA . ASP A 1 106 ? -19.831 -4.045 30.436 1.00 94.31 106 ASP A CA 1
ATOM 825 C C . ASP A 1 106 ? -20.550 -3.174 29.400 1.00 94.31 106 ASP A C 1
ATOM 827 O O . ASP A 1 106 ? -19.999 -2.923 28.332 1.00 94.31 106 ASP A O 1
ATOM 831 N N . ILE A 1 107 ? -21.715 -2.601 29.731 1.00 94.81 107 ILE A N 1
ATOM 832 C CA . ILE A 1 107 ? -22.421 -1.627 28.878 1.00 94.81 107 ILE A CA 1
ATOM 833 C C . ILE A 1 107 ? -21.500 -0.453 28.524 1.00 94.81 107 ILE A C 1
ATOM 835 O O . ILE A 1 107 ? -21.423 -0.042 27.364 1.00 94.81 107 ILE A O 1
ATOM 839 N N . THR A 1 108 ? -20.762 0.078 29.501 1.00 94.62 108 THR A N 1
ATOM 840 C CA . THR A 1 108 ? -19.825 1.188 29.272 1.00 94.62 108 THR A CA 1
ATOM 841 C C . THR A 1 108 ? -18.684 0.784 28.333 1.00 94.62 108 THR A C 1
ATOM 843 O O . THR A 1 108 ? -18.313 1.555 27.442 1.00 94.62 108 THR A O 1
ATOM 846 N N . GLN A 1 109 ? -18.129 -0.421 28.490 1.00 94.12 109 GLN A N 1
ATOM 847 C CA . GLN A 1 109 ? -17.101 -0.950 27.588 1.00 94.12 109 GLN A CA 1
ATOM 848 C C . GLN A 1 109 ? -17.648 -1.184 26.175 1.00 94.12 109 GLN A C 1
ATOM 850 O O . GLN A 1 109 ? -17.005 -0.796 25.197 1.00 94.12 109 GLN A O 1
ATOM 855 N N . LEU A 1 110 ? -18.860 -1.731 26.059 1.00 94.44 110 LEU A N 1
ATOM 856 C CA . LEU A 1 110 ? -19.524 -1.972 24.782 1.00 94.44 110 LEU A CA 1
ATOM 857 C C . LEU A 1 110 ? -19.790 -0.669 24.032 1.00 94.44 110 LEU A C 1
ATOM 859 O O . LEU A 1 110 ? -19.438 -0.572 22.858 1.00 94.44 110 LEU A O 1
ATOM 863 N N . LYS A 1 111 ? -20.282 0.374 24.714 1.00 93.50 111 LYS A N 1
ATOM 864 C CA . LYS A 1 111 ? -20.476 1.711 24.124 1.00 93.50 111 LYS A CA 1
ATOM 865 C C . LYS A 1 111 ? -19.171 2.300 23.574 1.00 93.50 111 LYS A C 1
ATOM 867 O O . LYS A 1 111 ? -19.181 2.915 22.511 1.00 93.50 111 LYS A O 1
ATOM 872 N N . ARG A 1 112 ? -18.029 2.068 24.235 1.00 91.94 112 ARG A N 1
ATOM 873 C CA . ARG A 1 112 ? -16.707 2.459 23.702 1.00 91.94 112 ARG A CA 1
ATOM 874 C C . ARG A 1 112 ? -16.320 1.633 22.476 1.00 91.94 112 ARG A C 1
ATOM 876 O O . ARG A 1 112 ? -15.872 2.204 21.488 1.00 91.94 112 ARG A O 1
ATOM 883 N N . SER A 1 113 ? -16.523 0.315 22.525 1.00 91.62 113 SER A N 1
ATOM 884 C CA . SER A 1 113 ? -16.221 -0.580 21.400 1.00 91.62 113 SER A CA 1
ATOM 885 C C . SER A 1 113 ? -17.073 -0.282 20.162 1.00 91.62 113 SER A C 1
ATOM 887 O O . SER A 1 113 ? -16.563 -0.371 19.051 1.00 91.62 113 SER A O 1
ATOM 889 N N . ARG A 1 114 ? -18.323 0.170 20.344 1.00 93.19 114 ARG A N 1
ATOM 890 C CA . ARG A 1 114 ? -19.243 0.568 19.270 1.00 93.19 114 ARG A CA 1
ATOM 891 C C . ARG A 1 114 ? -18.614 1.598 18.338 1.00 93.19 114 ARG A C 1
ATOM 893 O O . ARG A 1 114 ? -18.598 1.398 17.131 1.00 93.19 114 ARG A O 1
ATOM 900 N N . LYS A 1 115 ? -18.029 2.653 18.915 1.00 89.56 115 LYS A N 1
ATOM 901 C CA . LYS A 1 115 ? -17.363 3.722 18.158 1.00 89.56 115 LYS A CA 1
ATOM 902 C C . LYS A 1 115 ? -16.179 3.195 17.343 1.00 89.56 115 LYS A C 1
ATOM 904 O O . LYS A 1 115 ? -15.939 3.652 16.233 1.00 89.56 115 LYS A O 1
ATOM 909 N N . THR A 1 116 ? -15.440 2.231 17.890 1.00 89.38 116 THR A N 1
ATOM 910 C CA . THR A 1 116 ? -14.344 1.568 17.174 1.00 89.38 116 THR A CA 1
ATOM 911 C C . THR A 1 116 ? -14.875 0.744 16.000 1.00 89.38 116 THR A C 1
ATOM 913 O O . THR A 1 116 ? -14.338 0.836 14.903 1.00 89.38 116 THR A O 1
ATOM 916 N N . VAL A 1 117 ? -15.954 -0.017 16.210 1.00 91.50 117 VAL A N 1
ATOM 917 C CA . VAL A 1 117 ? -16.566 -0.869 15.179 1.00 91.50 117 VAL A CA 1
ATOM 918 C C . VAL A 1 117 ? -17.180 -0.048 14.041 1.00 91.50 117 VAL A C 1
ATOM 920 O O . VAL A 1 117 ? -17.070 -0.443 12.886 1.00 91.50 117 VAL A O 1
ATOM 923 N N . GLU A 1 118 ? -17.759 1.120 14.333 1.00 91.06 118 GLU A N 1
ATOM 924 C CA . GLU A 1 118 ? -18.241 2.059 13.305 1.00 91.06 118 GLU A CA 1
ATOM 925 C C . GLU A 1 118 ? -17.124 2.517 12.353 1.00 91.06 118 GLU A C 1
ATOM 927 O O . GLU A 1 118 ? -17.369 2.708 11.164 1.00 91.06 118 GLU A O 1
ATOM 932 N N . GLY A 1 119 ? -15.890 2.648 12.850 1.00 90.56 119 GLY A N 1
ATOM 933 C CA . GLY A 1 119 ? -14.732 3.030 12.039 1.00 90.56 119 GLY A CA 1
ATOM 934 C C . GLY A 1 119 ? -14.212 1.926 11.113 1.00 90.56 119 GLY A C 1
ATOM 935 O O . GLY A 1 119 ? -13.534 2.230 10.132 1.00 90.56 119 GLY A O 1
ATOM 936 N N . PHE A 1 120 ? -14.542 0.654 11.370 1.00 91.62 120 PHE A N 1
ATOM 937 C CA . PHE A 1 120 ? -13.990 -0.469 10.603 1.00 91.62 120 PHE A CA 1
ATOM 938 C C . PHE A 1 120 ? -14.406 -0.459 9.140 1.00 91.62 120 PHE A C 1
ATOM 940 O O . PHE A 1 120 ? -13.582 -0.776 8.289 1.00 91.62 120 PHE A O 1
ATOM 947 N N . GLN A 1 121 ? -15.646 -0.069 8.840 1.00 89.25 121 GLN A N 1
ATOM 948 C CA . GLN A 1 121 ? -16.134 -0.028 7.462 1.00 89.25 121 GLN A CA 1
ATOM 949 C C . GLN A 1 121 ? -15.317 0.957 6.613 1.00 89.25 121 GLN A C 1
ATOM 951 O O . GLN A 1 121 ? -14.852 0.611 5.530 1.00 89.25 121 GLN A O 1
ATOM 956 N N . ALA A 1 122 ? -15.064 2.156 7.141 1.00 91.12 122 ALA A N 1
ATOM 957 C CA . ALA A 1 122 ? -14.258 3.165 6.459 1.00 91.12 122 ALA A CA 1
ATOM 958 C C . ALA A 1 122 ? -12.789 2.726 6.301 1.00 91.12 122 ALA A C 1
ATOM 960 O O . ALA A 1 122 ? -12.166 2.978 5.269 1.00 91.12 122 ALA A O 1
ATOM 961 N N . GLU A 1 123 ? -12.223 2.047 7.306 1.00 93.06 123 GLU A N 1
ATOM 962 C CA . GLU A 1 123 ? -10.870 1.483 7.214 1.00 93.06 123 GLU A CA 1
ATOM 963 C C . GLU A 1 123 ? -10.777 0.368 6.161 1.00 93.06 123 GLU A C 1
ATOM 965 O O . GLU A 1 123 ? -9.810 0.327 5.398 1.00 93.06 123 GLU A O 1
ATOM 970 N N . GLU A 1 124 ? -11.781 -0.509 6.075 1.00 92.12 124 GLU A N 1
ATOM 971 C CA . GLU A 1 124 ? -11.865 -1.552 5.049 1.00 92.12 124 GLU A CA 1
ATOM 972 C C . GLU A 1 124 ? -11.977 -0.968 3.643 1.00 92.12 124 GLU A C 1
ATOM 974 O O . GLU A 1 124 ? -11.247 -1.395 2.748 1.00 92.12 124 GLU A O 1
ATOM 979 N N . GLU A 1 125 ? -12.836 0.030 3.446 1.00 94.31 125 GLU A N 1
ATOM 980 C CA . GLU A 1 125 ? -12.986 0.724 2.165 1.00 94.31 125 GLU A CA 1
ATOM 981 C C . GLU A 1 125 ? -11.678 1.395 1.733 1.00 94.31 125 GLU A C 1
ATOM 983 O O . GLU A 1 125 ? -11.262 1.249 0.582 1.00 94.31 125 GLU A O 1
ATOM 988 N N . ALA A 1 126 ? -10.966 2.042 2.661 1.00 94.19 126 ALA A N 1
ATOM 989 C CA . ALA A 1 126 ? -9.655 2.624 2.383 1.00 94.19 126 ALA A CA 1
ATOM 990 C C . ALA A 1 126 ? -8.612 1.561 1.985 1.00 94.19 126 ALA A C 1
ATOM 992 O O . ALA A 1 126 ? -7.816 1.785 1.072 1.00 94.19 126 ALA A O 1
ATOM 993 N N . ILE A 1 127 ? -8.618 0.391 2.633 1.00 95.94 127 ILE A N 1
ATOM 994 C CA . ILE A 1 127 ? -7.744 -0.739 2.276 1.00 95.94 127 ILE A CA 1
ATOM 995 C C . ILE A 1 127 ? -8.072 -1.263 0.872 1.00 95.94 127 ILE A C 1
ATOM 997 O O . ILE A 1 127 ? -7.157 -1.531 0.089 1.00 95.94 127 ILE A O 1
ATOM 1001 N N . GLN A 1 128 ? -9.357 -1.402 0.529 1.00 96.06 128 GLN A N 1
ATOM 1002 C CA . GLN A 1 128 ? -9.768 -1.856 -0.804 1.00 96.06 128 GLN A CA 1
ATOM 1003 C C . GLN A 1 128 ? -9.397 -0.844 -1.889 1.00 96.06 128 GLN A C 1
ATOM 1005 O O . GLN A 1 128 ? -8.857 -1.241 -2.921 1.00 96.06 128 GLN A O 1
ATOM 1010 N N . ALA A 1 129 ? -9.601 0.451 -1.639 1.00 95.62 129 ALA A N 1
ATOM 1011 C CA . ALA A 1 129 ? -9.188 1.514 -2.552 1.00 95.62 129 ALA A CA 1
ATOM 1012 C C . ALA A 1 129 ? -7.668 1.496 -2.786 1.00 95.62 129 ALA A C 1
ATOM 1014 O O . ALA A 1 129 ? -7.211 1.510 -3.930 1.00 95.62 129 ALA A O 1
ATOM 1015 N N . ASN A 1 130 ? -6.876 1.366 -1.716 1.00 95.31 130 ASN A N 1
ATOM 1016 C CA . ASN A 1 130 ? -5.422 1.250 -1.824 1.00 95.31 130 ASN A CA 1
ATOM 1017 C C . ASN A 1 130 ? -5.006 -0.001 -2.604 1.00 95.31 130 ASN A C 1
ATOM 1019 O O . ASN A 1 130 ? -4.086 0.057 -3.418 1.00 95.31 130 ASN A O 1
ATOM 1023 N N . LYS A 1 131 ? -5.682 -1.134 -2.389 1.00 95.50 131 LYS A N 1
ATOM 1024 C CA . LYS A 1 131 ? -5.415 -2.375 -3.123 1.00 95.50 131 LYS A CA 1
ATOM 1025 C C . LYS A 1 131 ? -5.712 -2.231 -4.618 1.00 95.50 131 LYS A C 1
ATOM 1027 O O . LYS A 1 131 ? -4.881 -2.639 -5.424 1.00 95.50 131 LYS A O 1
ATOM 1032 N N . ALA A 1 132 ? -6.836 -1.613 -4.978 1.00 96.44 132 ALA A N 1
ATOM 1033 C CA . ALA A 1 132 ? -7.179 -1.334 -6.371 1.00 96.44 132 ALA A CA 1
ATOM 1034 C C . ALA A 1 132 ? -6.107 -0.462 -7.043 1.00 96.44 132 ALA A C 1
ATOM 1036 O O . ALA A 1 132 ? -5.593 -0.829 -8.097 1.00 96.44 132 ALA A O 1
ATOM 1037 N N . LYS A 1 133 ? -5.675 0.615 -6.373 1.00 94.88 133 LYS A N 1
ATOM 1038 C CA . LYS A 1 133 ? -4.615 1.496 -6.880 1.00 94.88 133 LYS A CA 1
ATOM 1039 C C . LYS A 1 133 ? -3.264 0.780 -7.026 1.00 94.88 133 LYS A C 1
ATOM 1041 O O . LYS A 1 133 ? -2.555 0.981 -8.005 1.00 94.88 133 LYS A O 1
ATOM 1046 N N . ILE A 1 134 ? -2.909 -0.092 -6.080 1.00 94.75 134 ILE A N 1
ATOM 1047 C CA . ILE A 1 134 ? -1.711 -0.946 -6.171 1.00 94.75 134 ILE A CA 1
ATOM 1048 C C . ILE A 1 134 ? -1.772 -1.842 -7.413 1.00 94.75 134 ILE A C 1
ATOM 1050 O O . ILE A 1 134 ? -0.762 -2.010 -8.097 1.00 94.75 134 ILE A O 1
ATOM 1054 N N . ASP A 1 135 ? -2.928 -2.437 -7.696 1.00 93.81 135 ASP A N 1
ATOM 1055 C CA . ASP A 1 135 ? -3.094 -3.331 -8.840 1.00 93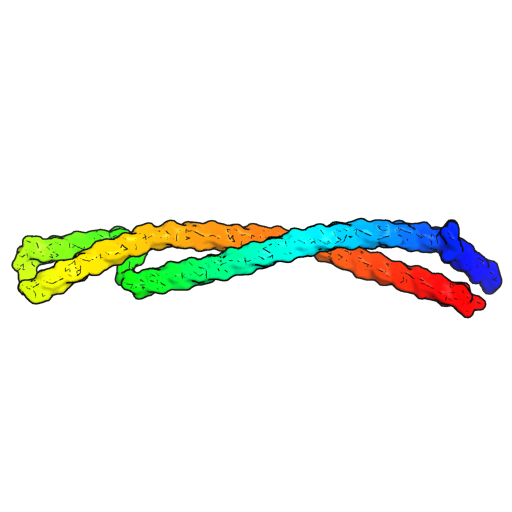.81 135 ASP A CA 1
ATOM 1056 C C . ASP A 1 135 ? -3.099 -2.563 -10.174 1.00 93.81 135 ASP A C 1
ATOM 1058 O O . ASP A 1 135 ? -2.566 -3.067 -11.162 1.00 93.81 135 ASP A O 1
ATOM 1062 N N . GLU A 1 136 ? -3.617 -1.334 -10.206 1.00 92.62 136 GLU A N 1
ATOM 1063 C CA . GLU A 1 136 ? -3.501 -0.423 -11.354 1.00 92.62 136 GLU A CA 1
ATOM 1064 C C . GLU A 1 136 ? -2.041 -0.058 -11.652 1.00 92.62 136 GLU A C 1
ATOM 1066 O O . GLU A 1 136 ? -1.575 -0.277 -12.769 1.00 92.62 136 GLU A O 1
ATOM 1071 N N . LEU A 1 137 ? -1.281 0.387 -10.644 1.00 91.88 137 LEU A N 1
ATOM 1072 C CA . LEU A 1 137 ? 0.138 0.738 -10.808 1.00 91.88 137 LEU A CA 1
ATOM 1073 C C . LEU A 1 137 ? 0.993 -0.469 -11.227 1.00 91.88 137 LEU A C 1
ATOM 1075 O O . LEU A 1 137 ? 1.948 -0.333 -11.988 1.00 91.88 137 LEU A O 1
ATOM 1079 N N . LYS A 1 138 ? 0.652 -1.680 -10.766 1.00 90.19 138 LYS A N 1
ATOM 1080 C CA . LYS A 1 138 ? 1.313 -2.911 -11.231 1.00 90.19 138 LYS A CA 1
ATOM 1081 C C . LYS A 1 138 ? 1.052 -3.187 -12.706 1.00 90.19 138 LYS A C 1
ATOM 1083 O O . LYS A 1 138 ? 1.978 -3.595 -13.399 1.00 90.19 138 LYS A O 1
ATOM 1088 N N . LYS A 1 139 ? -0.176 -2.970 -13.183 1.00 89.19 139 LYS A N 1
ATOM 1089 C CA . LYS A 1 139 ? -0.509 -3.133 -14.606 1.00 89.19 139 LYS A CA 1
ATOM 1090 C C . LYS A 1 139 ? 0.242 -2.128 -15.471 1.00 89.19 139 LYS A C 1
ATOM 1092 O O . LYS A 1 139 ? 0.716 -2.502 -16.532 1.00 89.19 139 LYS A O 1
ATOM 1097 N N . GLU A 1 140 ? 0.407 -0.896 -14.995 1.00 85.69 140 GLU A N 1
ATOM 1098 C CA . GLU A 1 140 ? 1.197 0.129 -15.688 1.00 85.69 140 GLU A CA 1
ATOM 1099 C C . GLU A 1 140 ? 2.690 -0.248 -15.795 1.00 85.69 140 GLU A C 1
ATOM 1101 O O . GLU A 1 140 ? 3.363 0.104 -16.759 1.00 85.69 140 GLU A O 1
ATOM 1106 N N . LEU A 1 141 ? 3.217 -1.018 -14.836 1.00 82.75 141 LEU A N 1
ATOM 1107 C CA . LEU A 1 141 ? 4.597 -1.522 -14.868 1.00 82.75 141 LEU A CA 1
ATOM 1108 C C . LEU A 1 141 ? 4.807 -2.729 -15.791 1.00 82.75 141 LEU A C 1
ATOM 1110 O O . LEU A 1 141 ? 5.954 -2.984 -16.185 1.00 82.75 141 LEU A O 1
ATOM 1114 N N . ASP A 1 142 ? 3.753 -3.477 -16.111 1.00 78.25 142 ASP A N 1
ATOM 1115 C CA . ASP A 1 142 ? 3.789 -4.643 -17.001 1.00 78.25 142 ASP A CA 1
ATOM 1116 C C . ASP A 1 142 ? 3.664 -4.220 -18.473 1.00 78.25 142 ASP A C 1
ATOM 1118 O O . ASP A 1 142 ? 2.854 -4.736 -19.238 1.00 78.25 142 ASP A O 1
ATOM 1122 N N . ASP A 1 143 ? 4.507 -3.268 -18.875 1.00 73.31 143 ASP A N 1
ATOM 1123 C CA . ASP A 1 143 ? 4.555 -2.756 -20.23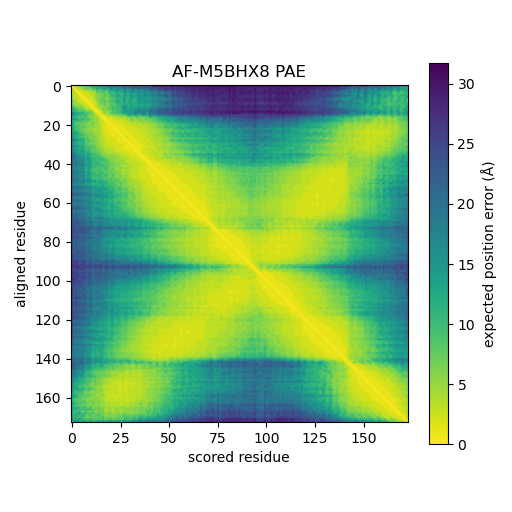8 1.00 73.31 143 ASP A CA 1
ATOM 1124 C C . ASP A 1 143 ? 5.393 -3.682 -21.155 1.00 73.31 143 ASP A C 1
ATOM 1126 O O . ASP A 1 143 ? 6.622 -3.778 -20.994 1.00 73.31 143 ASP A O 1
ATOM 1130 N N . PRO A 1 144 ? 4.768 -4.396 -22.114 1.00 74.94 144 PRO A N 1
ATOM 1131 C CA . PRO A 1 144 ? 5.482 -5.212 -23.092 1.00 74.94 144 PRO A CA 1
ATOM 1132 C C . PRO A 1 144 ? 6.312 -4.364 -24.065 1.00 74.94 144 PRO A C 1
ATOM 1134 O O . PRO A 1 144 ? 7.317 -4.858 -24.582 1.00 74.94 144 PRO A O 1
ATOM 1137 N N . GLU A 1 145 ? 5.952 -3.096 -24.285 1.00 75.31 145 GLU A N 1
ATOM 1138 C CA . GLU A 1 145 ? 6.679 -2.189 -25.176 1.00 75.31 145 GLU A CA 1
ATOM 1139 C C . GLU A 1 145 ? 8.056 -1.856 -24.597 1.00 75.31 145 GLU A C 1
ATOM 1141 O O . GLU A 1 145 ? 9.057 -1.911 -25.311 1.00 75.31 145 GLU A O 1
ATOM 1146 N N . ALA A 1 146 ? 8.149 -1.636 -23.281 1.00 73.44 146 ALA A N 1
ATOM 1147 C CA . ALA A 1 146 ? 9.425 -1.446 -22.594 1.00 73.44 146 ALA A CA 1
ATOM 1148 C C . ALA A 1 146 ? 10.358 -2.668 -22.714 1.00 73.44 146 ALA A C 1
ATOM 1150 O O . ALA A 1 146 ? 11.571 -2.510 -22.883 1.00 73.44 146 ALA A O 1
ATOM 1151 N N . LYS A 1 147 ? 9.809 -3.892 -22.659 1.00 78.06 147 LYS A N 1
ATOM 1152 C CA . LYS A 1 147 ? 10.588 -5.127 -22.875 1.00 78.06 147 LYS A CA 1
ATOM 1153 C C . LYS A 1 147 ? 11.066 -5.232 -24.323 1.00 78.06 147 LYS A C 1
ATOM 1155 O O . LYS A 1 147 ? 12.260 -5.423 -24.546 1.00 78.06 147 LYS A O 1
ATOM 1160 N N . ALA A 1 148 ? 10.176 -5.015 -25.290 1.00 83.81 148 ALA A N 1
ATOM 1161 C CA . ALA A 1 148 ? 10.518 -5.034 -26.711 1.00 83.81 148 ALA A CA 1
ATOM 1162 C C . ALA A 1 148 ? 11.565 -3.963 -27.074 1.00 83.81 148 ALA A C 1
ATOM 1164 O O . ALA A 1 148 ? 12.494 -4.233 -27.834 1.00 83.81 148 ALA A O 1
ATOM 1165 N N . ALA A 1 149 ? 11.472 -2.764 -26.491 1.00 82.56 149 ALA A N 1
ATOM 1166 C CA . ALA A 1 149 ? 12.456 -1.699 -26.671 1.00 82.56 149 ALA A CA 1
ATOM 1167 C C . ALA A 1 149 ? 13.833 -2.080 -26.102 1.00 82.56 149 ALA A C 1
ATOM 1169 O O . ALA A 1 149 ? 14.857 -1.713 -26.681 1.00 82.56 149 ALA A O 1
ATOM 1170 N N . SER A 1 150 ? 13.881 -2.821 -24.989 1.00 81.50 150 SER A N 1
ATOM 1171 C CA . SER A 1 150 ? 15.136 -3.356 -24.446 1.00 81.50 150 SER A CA 1
ATOM 1172 C C . SER A 1 150 ? 15.751 -4.413 -25.366 1.00 81.50 150 SER A C 1
ATOM 1174 O O . SER A 1 150 ? 16.934 -4.333 -25.683 1.00 81.50 150 SER A O 1
ATOM 1176 N N . GLU A 1 151 ? 14.954 -5.371 -25.841 1.00 87.06 151 GLU A N 1
ATOM 1177 C CA . GLU A 1 151 ? 15.422 -6.434 -26.742 1.00 87.06 151 GLU A CA 1
ATOM 1178 C C . GLU A 1 151 ? 15.916 -5.873 -28.084 1.00 87.06 151 GLU A C 1
ATOM 1180 O O . GLU A 1 151 ? 16.955 -6.291 -28.608 1.00 87.06 151 GLU A O 1
ATOM 1185 N N . ARG A 1 152 ? 15.207 -4.877 -28.627 1.00 86.31 152 ARG A N 1
ATOM 1186 C CA . ARG A 1 152 ? 15.584 -4.199 -29.871 1.00 86.31 152 ARG A CA 1
ATOM 1187 C C . ARG A 1 152 ? 16.867 -3.388 -29.713 1.00 86.31 152 ARG A C 1
ATOM 1189 O O . ARG A 1 152 ? 17.718 -3.433 -30.596 1.00 86.31 152 ARG A O 1
ATOM 1196 N N . PHE A 1 153 ? 17.052 -2.725 -28.570 1.00 88.56 153 PHE A N 1
ATOM 1197 C CA . PHE A 1 153 ? 18.309 -2.054 -28.239 1.00 88.56 153 PHE A CA 1
ATOM 1198 C C . PHE A 1 153 ? 19.493 -3.035 -28.205 1.00 88.56 153 PHE A C 1
ATOM 1200 O O . PHE A 1 153 ? 20.528 -2.766 -28.819 1.00 88.56 153 PHE A O 1
ATOM 1207 N N . ASP A 1 154 ? 19.340 -4.186 -27.544 1.00 87.94 154 ASP A N 1
ATOM 1208 C CA . ASP A 1 154 ? 20.392 -5.208 -27.470 1.00 87.94 154 ASP A CA 1
ATOM 1209 C C . ASP A 1 154 ? 20.704 -5.825 -28.840 1.00 87.94 154 ASP A C 1
ATOM 1211 O O . ASP A 1 154 ? 21.865 -6.101 -29.149 1.00 87.94 154 ASP A O 1
ATOM 1215 N N . THR A 1 155 ? 19.684 -6.001 -29.682 1.00 91.81 155 THR A N 1
ATOM 1216 C CA . THR A 1 155 ? 19.834 -6.508 -31.054 1.00 91.81 155 THR A CA 1
ATOM 1217 C C . THR A 1 155 ? 20.605 -5.523 -31.929 1.00 91.81 155 THR A C 1
ATOM 1219 O O . THR A 1 155 ? 21.616 -5.896 -32.520 1.00 91.81 155 THR A O 1
ATOM 1222 N N . ILE A 1 156 ? 20.208 -4.246 -31.939 1.00 90.19 156 ILE A N 1
ATOM 1223 C CA . ILE A 1 156 ? 20.891 -3.191 -32.707 1.00 90.19 156 ILE A CA 1
ATOM 1224 C C . ILE A 1 156 ? 22.344 -3.039 -32.255 1.00 90.19 156 ILE A C 1
ATOM 1226 O O . ILE A 1 156 ? 23.239 -2.836 -33.074 1.00 90.19 156 ILE A O 1
ATOM 1230 N N . LYS A 1 157 ? 22.605 -3.156 -30.949 1.00 88.75 157 LYS A N 1
ATOM 1231 C CA . LYS A 1 157 ? 23.966 -3.093 -30.418 1.00 88.75 157 LYS A CA 1
ATOM 1232 C C . LYS A 1 157 ? 24.838 -4.234 -30.952 1.00 88.75 157 LYS A C 1
ATOM 1234 O O . LYS A 1 157 ? 25.962 -3.968 -31.362 1.00 88.75 157 LYS A O 1
ATOM 1239 N N . LYS A 1 158 ? 24.311 -5.463 -31.004 1.00 92.19 158 LYS A N 1
ATOM 1240 C CA . LYS A 1 158 ? 25.011 -6.607 -31.612 1.00 92.19 158 LYS A CA 1
ATOM 1241 C C . LYS A 1 158 ? 25.254 -6.395 -33.106 1.00 92.19 158 LYS A C 1
ATOM 1243 O O . LYS A 1 158 ? 26.386 -6.556 -33.540 1.00 92.19 158 LYS A O 1
ATOM 1248 N N . GLU A 1 159 ? 24.246 -5.945 -33.861 1.00 88.19 159 GLU A N 1
ATOM 1249 C CA . GLU A 1 159 ? 24.404 -5.638 -35.294 1.00 88.19 159 GLU A CA 1
ATOM 1250 C C . GLU A 1 159 ? 25.504 -4.589 -35.536 1.00 88.19 159 GLU A C 1
ATOM 1252 O O . GLU A 1 159 ? 26.313 -4.721 -36.451 1.00 88.19 159 GLU A O 1
ATOM 1257 N N . LEU A 1 160 ? 25.578 -3.552 -34.695 1.00 88.06 160 LEU A N 1
ATOM 1258 C CA . LEU A 1 160 ? 26.626 -2.533 -34.780 1.00 88.06 160 LEU A CA 1
ATOM 1259 C C . LEU A 1 160 ? 28.019 -3.074 -34.432 1.00 88.06 160 LEU A C 1
ATOM 1261 O O . LEU A 1 160 ? 28.997 -2.656 -35.061 1.00 88.06 160 LEU A O 1
ATOM 1265 N N . ASP A 1 161 ? 28.116 -3.960 -33.440 1.00 89.62 161 ASP A N 1
ATOM 1266 C CA . ASP A 1 161 ? 29.371 -4.610 -33.056 1.00 89.62 161 ASP A CA 1
ATOM 1267 C C . ASP A 1 161 ? 29.862 -5.559 -34.168 1.00 89.62 161 ASP A C 1
ATOM 1269 O O . ASP A 1 161 ? 31.050 -5.545 -34.498 1.00 89.62 161 ASP A O 1
ATOM 1273 N N . ASP A 1 162 ? 28.953 -6.291 -34.817 1.00 88.31 162 ASP A N 1
ATOM 1274 C CA . ASP A 1 162 ? 29.255 -7.176 -35.948 1.00 88.31 162 ASP A CA 1
ATOM 1275 C C . ASP A 1 162 ? 29.714 -6.385 -37.183 1.00 88.31 162 ASP A C 1
ATOM 1277 O O . ASP A 1 162 ? 30.778 -6.674 -37.731 1.00 88.31 162 ASP A O 1
ATOM 1281 N N . ILE A 1 163 ? 29.000 -5.316 -37.570 1.00 84.06 163 ILE A N 1
ATOM 1282 C CA . ILE A 1 163 ? 29.407 -4.430 -38.682 1.00 84.06 163 ILE A CA 1
ATOM 1283 C C . ILE A 1 163 ? 30.797 -3.838 -38.428 1.00 84.06 163 ILE A C 1
ATOM 1285 O O . ILE A 1 163 ? 31.609 -3.700 -39.346 1.00 84.06 163 ILE A O 1
ATOM 1289 N N . LYS A 1 164 ? 31.088 -3.463 -37.177 1.00 85.00 164 LYS A N 1
ATOM 1290 C CA . LYS A 1 164 ? 32.401 -2.932 -36.808 1.00 85.00 164 LYS A CA 1
ATOM 1291 C C . LYS A 1 164 ? 33.485 -4.002 -36.928 1.00 85.00 164 LYS A C 1
ATOM 1293 O O . LYS A 1 164 ? 34.544 -3.720 -37.476 1.00 85.00 164 LYS A O 1
ATOM 1298 N N . LYS A 1 165 ? 33.215 -5.220 -36.463 1.00 87.06 165 LYS A N 1
ATOM 1299 C CA . LYS A 1 165 ? 34.148 -6.343 -36.573 1.00 87.06 165 LYS A CA 1
ATOM 1300 C C . LYS A 1 165 ? 34.437 -6.700 -38.034 1.00 87.06 165 LYS A C 1
ATOM 1302 O O . LYS A 1 165 ? 35.599 -6.842 -38.397 1.00 87.06 165 LYS A O 1
ATOM 1307 N N . GLU A 1 166 ? 33.410 -6.771 -38.881 1.00 82.50 166 GLU A N 1
ATOM 1308 C CA . GLU A 1 166 ? 33.573 -7.018 -40.321 1.00 82.50 166 GLU A CA 1
ATOM 1309 C C . GLU A 1 166 ? 34.401 -5.926 -41.010 1.00 82.50 166 GLU A C 1
ATOM 1311 O O . GLU A 1 166 ? 35.190 -6.215 -41.912 1.00 82.50 166 GLU A O 1
ATOM 1316 N N . GLN A 1 167 ? 34.237 -4.674 -40.577 1.00 78.62 167 GLN A N 1
ATOM 1317 C CA . GLN A 1 167 ? 35.040 -3.551 -41.043 1.00 78.62 167 GLN A CA 1
ATOM 1318 C C . GLN A 1 167 ? 36.509 -3.688 -40.615 1.00 78.62 167 GLN A C 1
ATOM 1320 O O . GLN A 1 167 ? 37.396 -3.571 -41.460 1.00 78.62 167 GLN A O 1
ATOM 1325 N N . ASP A 1 168 ? 36.766 -3.954 -39.334 1.00 82.69 168 ASP A N 1
ATOM 1326 C CA . ASP A 1 168 ? 38.119 -4.101 -38.789 1.00 82.69 168 ASP A CA 1
ATOM 1327 C C . ASP A 1 168 ? 38.864 -5.279 -39.454 1.00 82.69 168 ASP A C 1
ATOM 1329 O O . ASP A 1 168 ? 40.032 -5.149 -39.818 1.00 82.69 168 ASP A O 1
ATOM 1333 N N . GLU A 1 169 ? 38.179 -6.401 -39.704 1.00 81.19 169 GLU A N 1
ATOM 1334 C CA . GLU A 1 169 ? 38.728 -7.556 -40.430 1.00 81.19 169 GLU A CA 1
ATOM 1335 C C . GLU A 1 169 ? 39.027 -7.242 -41.904 1.00 81.19 169 GLU A C 1
ATOM 1337 O O . GLU A 1 169 ? 40.056 -7.668 -42.426 1.00 81.19 169 GLU A O 1
ATOM 1342 N N . ALA A 1 170 ? 38.159 -6.484 -42.581 1.00 74.44 170 ALA A N 1
ATOM 1343 C CA . ALA A 1 170 ? 38.356 -6.105 -43.980 1.00 74.44 170 ALA A CA 1
ATOM 1344 C C . ALA A 1 170 ? 39.483 -5.079 -44.181 1.00 74.44 170 ALA A C 1
ATOM 1346 O O . ALA A 1 170 ? 40.085 -5.058 -45.251 1.00 74.44 170 ALA A O 1
ATOM 1347 N N . TYR A 1 171 ? 39.768 -4.235 -43.182 1.00 71.44 171 TYR A N 1
ATOM 1348 C CA . TYR A 1 171 ? 40.904 -3.306 -43.203 1.00 71.44 171 TYR A CA 1
ATOM 1349 C C . TYR A 1 171 ? 42.225 -3.941 -42.739 1.00 71.44 171 TYR A C 1
ATOM 1351 O O . TYR A 1 171 ? 43.285 -3.363 -42.981 1.00 71.44 171 TYR A O 1
ATOM 1359 N N . ALA A 1 172 ? 42.174 -5.098 -42.072 1.00 74.44 172 ALA A N 1
ATOM 1360 C CA . ALA A 1 172 ? 43.349 -5.859 -41.643 1.00 74.44 172 ALA A CA 1
ATOM 1361 C C . ALA A 1 172 ? 43.862 -6.870 -42.695 1.00 74.44 172 ALA A C 1
ATOM 1363 O O . ALA A 1 172 ? 44.949 -7.421 -42.506 1.00 74.44 172 ALA A O 1
ATOM 1364 N N . GLN A 1 173 ? 43.094 -7.122 -43.768 1.00 58.31 173 GLN A N 1
ATOM 1365 C CA . GLN A 1 173 ? 43.478 -7.934 -44.939 1.00 58.31 173 GLN A CA 1
ATOM 1366 C C . GLN A 1 173 ? 44.079 -7.085 -46.062 1.00 58.31 173 GLN A C 1
ATOM 1368 O O . GLN A 1 173 ? 44.975 -7.617 -46.758 1.00 58.31 173 GLN A O 1
#

Solvent-accessible surface area (backbone atoms only — not comparable to full-atom values): 9392 Å² total; per-residue (Å²): 110,74,65,64,52,51,51,52,49,49,35,61,28,95,88,12,69,54,39,52,51,51,52,52,49,49,54,52,46,54,50,48,49,54,53,49,55,54,50,50,53,54,49,52,54,52,51,52,52,44,50,52,50,50,53,52,41,52,48,52,52,52,53,51,52,55,53,56,72,73,40,94,54,85,45,51,66,57,37,52,53,51,39,52,52,44,50,52,47,51,73,66,63,80,55,53,73,74,54,38,56,46,44,56,51,50,42,56,52,44,60,56,44,35,62,55,38,64,48,46,60,61,54,49,51,53,44,50,54,48,49,53,52,46,54,50,55,51,56,69,69,67,47,65,65,62,52,51,54,50,54,50,47,56,48,49,51,50,54,53,52,49,55,48,48,56,46,56,54,63,74,74,108

InterPro domains:
  IPR039604 Nuclear segregation protein Bfr1 [PTHR31027] (4-173)

Nearest PDB structures (foldseek):
  6ewy-assembly1_A  TM=5.290E-01  e=1.565E-01  Mycobacterium tuberculosis H37Rv
  8i4v-assembly1_A  TM=5.418E-01  e=2.686E-01  Saccharomyces cerevisiae S288C
  5xg2-assembly1_A  TM=3.635E-01  e=6.246E-02  Pyrococcus yayanosii CH1
  7p3r-assembly1_D  TM=3.304E-01  e=4.223E+00  Vibrio cholerae O1 biovar El Tor str. N16961
  6h2e-assembly1_Q-2  TM=2.165E-01  e=3.054E+00  Aeromonas hydrophila subsp. hydrophila AL09-71

Mean predicted aligned error: 10.13 Å

Radius of gyration: 36.02 Å; Cα contacts (8 Å, |Δi|>4): 88; chains: 1; bounding box: 79×21×100 Å

Secondary structure (DSSP, 8-state):
-HHHHHHHHHHHSTTSHHHHHHHHHHHHHHHHHHHHHHHHHHHHHHHHHHHHHHHHHHHHHHHHHHHHHH-S-SSHHHHHHHHHHHHHHHHTT-S-HHHHHHHHHHHHHHHHHHHHHHHHHHHHHHHHHHHHHHHHHHHHH--HHHHHHHHHHHHHHHHHHHHHHHHHHHHH-

Sequence (173 aa):
MQSAVKEKIASLGKNGPANERRNELKGELDSLRSQQAGAKTSRTRILDELKSLQEENQKKIKDLQASKGKVTYKTVQDVDNQIRKLESQVESGSMKIAEEKRALNDITQLKRSRKTVEGFQAEEEAIQANKAKIDELKKELDDPEAKAASERFDTIKKELDDIKKEQDEAYAQ

pLDDT: mean 87.08, std 9.53, range [53.28, 96.88]

Organism: Thanatephorus cucumeris (strain AG1-IB / isolate 7/3/14) (NCBI:txid1108050)